Protein AF-A6K2E4-F1 (afdb_monomer)

Mean predicted aligned error: 7.59 Å

Structure (mmCIF, N/CA/C/O backbone):
data_AF-A6K2E4-F1
#
_entry.id   AF-A6K2E4-F1
#
loop_
_atom_site.group_PDB
_atom_site.id
_atom_site.type_symbol
_atom_site.label_atom_id
_atom_site.label_alt_id
_atom_site.label_comp_id
_atom_site.label_asym_id
_atom_site.label_entity_id
_atom_site.label_seq_id
_atom_site.pdbx_PDB_ins_code
_atom_site.Cartn_x
_atom_site.Cartn_y
_atom_site.Cartn_z
_atom_site.occupancy
_atom_site.B_iso_or_equiv
_atom_site.auth_seq_id
_atom_site.auth_comp_id
_atom_site.auth_asym_id
_atom_site.auth_atom_id
_atom_site.pdbx_PDB_model_num
ATOM 1 N N . MET A 1 1 ? 5.056 -20.281 -21.965 1.00 47.81 1 MET A N 1
ATOM 2 C CA . MET A 1 1 ? 4.719 -20.541 -20.550 1.00 47.81 1 MET A CA 1
ATOM 3 C C . MET A 1 1 ? 4.894 -19.220 -19.822 1.00 47.81 1 MET A C 1
ATOM 5 O O . MET A 1 1 ? 5.977 -18.945 -19.333 1.00 47.81 1 MET A O 1
ATOM 9 N N . GLY A 1 2 ? 3.907 -18.328 -19.931 1.00 49.38 2 GLY A N 1
ATOM 10 C CA . GLY A 1 2 ? 3.966 -17.017 -19.283 1.00 49.38 2 GLY A CA 1
ATOM 11 C C . GLY A 1 2 ? 3.425 -17.181 -17.876 1.00 49.38 2 GLY A C 1
ATOM 12 O O . GLY A 1 2 ? 2.312 -17.677 -17.732 1.00 49.38 2 GLY A O 1
ATOM 13 N N . TYR A 1 3 ? 4.233 -16.870 -16.870 1.00 52.06 3 TYR A N 1
ATOM 14 C CA . TYR A 1 3 ? 3.810 -16.881 -15.474 1.00 52.06 3 TYR A CA 1
ATOM 15 C C . TYR A 1 3 ? 2.509 -16.080 -15.309 1.00 52.06 3 TYR A C 1
ATOM 17 O O . TYR A 1 3 ? 2.344 -15.037 -15.947 1.00 52.06 3 TYR A O 1
ATOM 25 N N . GLU A 1 4 ? 1.575 -16.577 -14.493 1.00 59.81 4 GLU A N 1
ATOM 26 C CA . GLU A 1 4 ? 0.394 -15.794 -14.124 1.00 59.81 4 GLU A CA 1
ATOM 27 C C . GLU A 1 4 ? 0.877 -14.550 -13.371 1.00 59.81 4 GLU A C 1
ATOM 29 O O . GLU A 1 4 ? 1.574 -14.654 -12.367 1.00 59.81 4 GLU A O 1
ATOM 34 N N . LEU A 1 5 ? 0.573 -13.368 -13.909 1.00 64.69 5 LEU A N 1
ATOM 35 C CA . LEU A 1 5 ? 0.823 -12.103 -13.229 1.00 64.69 5 LEU A CA 1
ATOM 36 C C . LEU A 1 5 ? -0.256 -11.909 -12.151 1.00 64.69 5 LEU A C 1
ATOM 38 O O . LEU A 1 5 ? -1.434 -12.135 -12.447 1.00 64.69 5 LEU A O 1
ATOM 42 N N . PRO A 1 6 ? 0.085 -11.429 -10.946 1.00 73.00 6 PRO A N 1
ATOM 43 C CA . PRO A 1 6 ? 1.418 -11.051 -10.460 1.00 73.00 6 PRO A CA 1
ATOM 44 C C . PRO A 1 6 ? 2.314 -12.264 -10.168 1.00 73.00 6 PRO A C 1
ATOM 46 O O . PRO A 1 6 ? 1.841 -13.280 -9.667 1.00 73.00 6 PRO A O 1
ATOM 49 N N . PHE A 1 7 ? 3.618 -12.137 -10.442 1.00 77.88 7 PHE A N 1
ATOM 50 C CA . PHE A 1 7 ? 4.566 -13.245 -10.247 1.00 77.88 7 PHE A CA 1
ATOM 51 C C . PHE A 1 7 ? 4.822 -13.545 -8.764 1.00 77.88 7 PHE A C 1
ATOM 53 O O . PHE A 1 7 ? 5.266 -14.639 -8.418 1.00 77.88 7 PHE A O 1
ATOM 60 N N . ASP A 1 8 ? 4.554 -12.566 -7.902 1.00 81.38 8 ASP A N 1
ATOM 61 C CA . ASP A 1 8 ? 4.658 -12.684 -6.460 1.00 81.38 8 ASP A 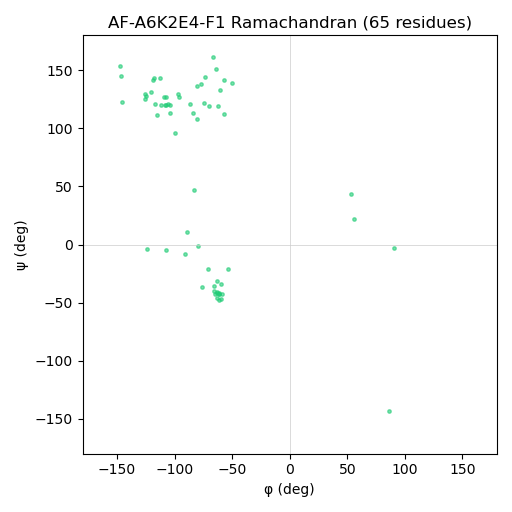CA 1
ATOM 62 C C . ASP A 1 8 ? 3.566 -11.831 -5.805 1.00 81.38 8 ASP A C 1
ATOM 64 O O . ASP A 1 8 ? 3.444 -10.629 -6.066 1.00 81.38 8 ASP A O 1
ATOM 68 N N . ARG A 1 9 ? 2.731 -12.473 -4.987 1.00 86.62 9 ARG A N 1
ATOM 69 C CA . ARG A 1 9 ? 1.616 -11.837 -4.288 1.00 86.62 9 ARG A CA 1
ATOM 70 C C . ARG A 1 9 ? 1.732 -12.097 -2.800 1.00 86.62 9 ARG A C 1
ATOM 72 O O . ARG A 1 9 ? 1.754 -13.241 -2.353 1.00 86.62 9 ARG A O 1
ATOM 79 N N . HIS A 1 10 ? 1.677 -11.013 -2.040 1.00 90.62 10 HIS A N 1
ATOM 80 C CA . HIS A 1 10 ? 1.744 -11.034 -0.591 1.00 90.62 10 HIS A CA 1
ATOM 81 C C . HIS A 1 10 ? 0.488 -10.411 0.026 1.00 90.62 10 HIS A C 1
ATOM 83 O O . HIS A 1 10 ? 0.078 -9.308 -0.332 1.00 90.62 10 HIS A O 1
ATOM 89 N N . ASP A 1 11 ? -0.106 -11.103 0.996 1.00 89.81 11 ASP A N 1
ATOM 90 C CA . ASP A 1 11 ? -1.207 -10.598 1.816 1.00 89.81 11 ASP A CA 1
ATOM 91 C C . ASP A 1 11 ? -0.649 -10.235 3.204 1.00 89.81 11 ASP A C 1
ATOM 93 O O . ASP A 1 11 ? -0.197 -11.103 3.950 1.00 89.81 11 ASP A O 1
ATOM 97 N N . TRP A 1 12 ? -0.638 -8.948 3.552 1.00 91.31 12 TRP A N 1
ATOM 98 C CA . TRP A 1 12 ? -0.114 -8.434 4.825 1.00 91.31 12 TRP A CA 1
ATOM 99 C C . TRP A 1 12 ? -1.244 -7.874 5.683 1.00 91.31 12 TRP A C 1
ATOM 101 O O . TRP A 1 12 ? -2.154 -7.238 5.163 1.00 91.31 12 TRP A O 1
ATOM 111 N N . ILE A 1 13 ? -1.184 -8.047 7.003 1.00 91.00 13 ILE A N 1
ATOM 112 C CA . ILE A 1 13 ? -2.129 -7.417 7.936 1.00 91.00 13 ILE A CA 1
ATOM 113 C C . ILE A 1 13 ? -1.423 -6.245 8.612 1.00 91.00 13 ILE A C 1
ATOM 115 O O . ILE A 1 13 ? -0.407 -6.418 9.280 1.00 91.00 13 ILE A O 1
ATOM 119 N N . ILE A 1 14 ? -1.966 -5.044 8.426 1.00 89.25 14 ILE A N 1
ATOM 120 C CA . ILE A 1 14 ? -1.451 -3.805 9.004 1.00 89.25 14 ILE A CA 1
ATOM 121 C C . ILE A 1 14 ? -2.410 -3.339 10.092 1.00 89.25 14 ILE A C 1
ATOM 123 O O . ILE A 1 14 ? -3.600 -3.145 9.846 1.00 89.25 14 ILE A O 1
ATOM 127 N N . ASN A 1 15 ? -1.883 -3.098 11.291 1.00 91.44 15 ASN A N 1
ATOM 128 C CA . ASN A 1 15 ? -2.645 -2.473 12.362 1.00 91.44 1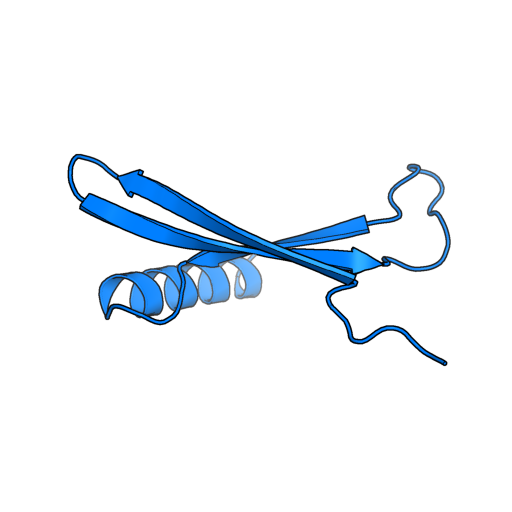5 ASN A CA 1
ATOM 129 C C . ASN A 1 15 ? -2.684 -0.948 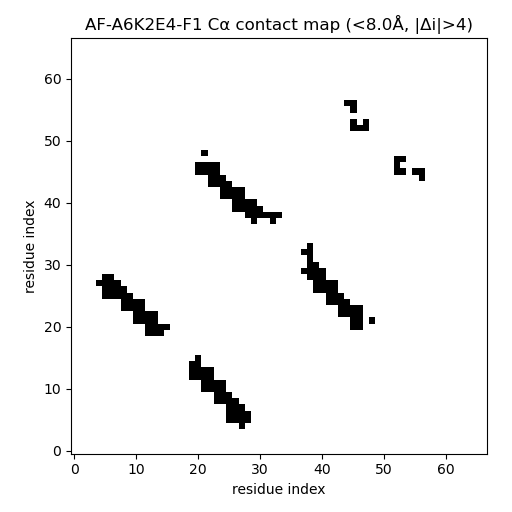12.158 1.00 91.44 15 ASN A C 1
ATOM 131 O O . ASN A 1 15 ? -1.683 -0.252 12.333 1.00 91.44 15 ASN A O 1
ATOM 135 N N . ARG A 1 16 ? -3.853 -0.429 11.775 1.00 87.81 16 ARG A N 1
ATOM 136 C CA . ARG A 1 16 ? -4.148 1.000 11.643 1.00 87.81 16 ARG A CA 1
ATOM 137 C C . ARG A 1 16 ? -4.907 1.469 12.880 1.00 87.81 16 ARG A C 1
ATOM 139 O O . ARG A 1 16 ? -6.124 1.321 12.959 1.00 87.81 16 ARG A O 1
ATOM 146 N N . CYS A 1 17 ? -4.183 2.030 13.849 1.00 88.69 17 CYS A N 1
ATOM 147 C CA . CYS A 1 17 ? -4.757 2.631 15.062 1.00 88.69 17 CYS A CA 1
ATOM 148 C C . CYS A 1 17 ? -5.716 1.695 15.827 1.00 88.69 17 CYS A C 1
ATOM 150 O O . CYS A 1 17 ? -6.794 2.109 16.244 1.00 88.69 17 CYS A O 1
ATOM 152 N N . GLY A 1 18 ? -5.342 0.425 15.987 1.00 89.81 18 GLY A N 1
ATOM 153 C CA . GLY A 1 18 ? -6.157 -0.593 16.654 1.00 89.81 18 GLY A CA 1
ATOM 154 C C . GLY A 1 18 ? -7.094 -1.367 15.724 1.00 89.81 18 GLY A C 1
ATOM 155 O O . GLY A 1 18 ? -7.749 -2.297 16.182 1.00 89.81 18 GLY A O 1
ATOM 156 N N . THR A 1 19 ? -7.147 -1.028 14.432 1.00 86.94 19 THR A N 1
ATOM 157 C CA . THR A 1 19 ? -7.918 -1.770 13.424 1.00 86.94 19 THR A CA 1
ATOM 158 C C . THR A 1 19 ? -6.981 -2.585 12.544 1.00 86.94 19 THR A C 1
ATOM 160 O O . THR A 1 19 ? -6.115 -2.026 11.873 1.00 86.94 19 THR A O 1
ATOM 163 N N . GLU A 1 20 ? -7.158 -3.901 12.504 1.00 91.19 20 GLU A N 1
ATOM 164 C CA . GLU A 1 20 ? -6.436 -4.759 11.565 1.00 91.19 20 GLU A CA 1
A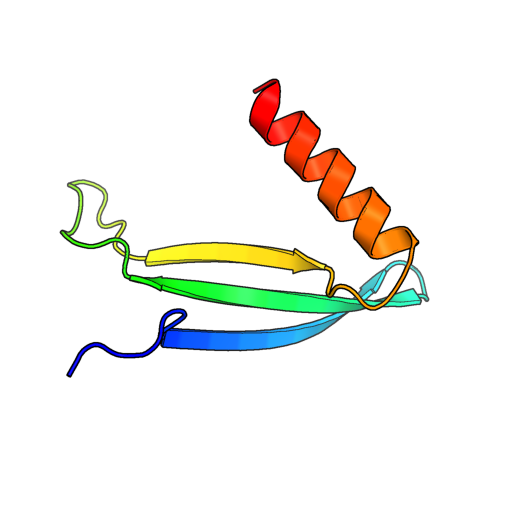TOM 165 C C . GLU A 1 20 ? -7.013 -4.600 10.159 1.00 91.19 20 GLU A C 1
ATOM 167 O O . GLU A 1 20 ? -8.201 -4.811 9.922 1.00 91.19 20 GLU A O 1
ATOM 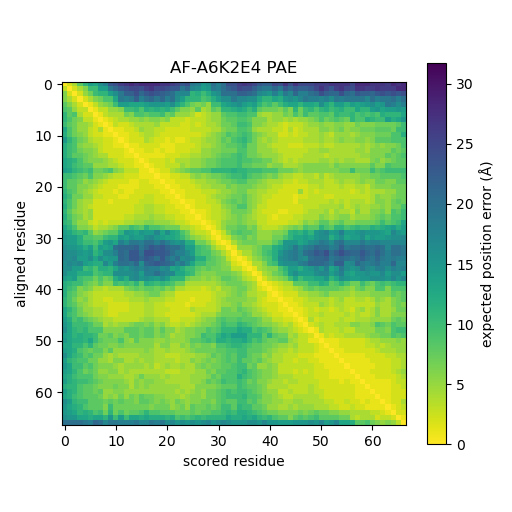172 N N . VAL A 1 21 ? -6.165 -4.200 9.216 1.00 89.56 21 VAL A N 1
ATOM 173 C CA . VAL A 1 21 ? -6.537 -4.034 7.815 1.00 89.56 21 VAL A CA 1
ATOM 174 C C . VAL A 1 21 ? -5.586 -4.844 6.968 1.00 89.56 21 VAL A C 1
ATOM 176 O O . VAL A 1 21 ? -4.371 -4.654 7.016 1.00 89.56 21 VAL A O 1
ATOM 179 N N . ARG A 1 22 ? -6.148 -5.721 6.147 1.00 90.94 22 ARG A N 1
ATOM 180 C CA . ARG A 1 22 ? -5.368 -6.507 5.207 1.00 90.94 22 ARG A CA 1
ATOM 181 C C . ARG A 1 22 ? -5.032 -5.693 3.962 1.00 90.94 22 ARG A C 1
ATOM 183 O O . ARG A 1 22 ? -5.882 -5.006 3.402 1.00 90.94 22 ARG A O 1
ATOM 190 N N . TYR A 1 23 ? -3.791 -5.794 3.520 1.00 89.12 23 TYR A N 1
ATOM 191 C CA . TYR A 1 23 ? -3.251 -5.219 2.301 1.00 89.12 23 TYR A CA 1
ATOM 192 C C . TYR A 1 23 ? -2.772 -6.339 1.388 1.00 89.12 23 TYR A C 1
ATOM 194 O O . TYR A 1 23 ? -2.236 -7.343 1.845 1.00 89.12 23 TYR A O 1
ATOM 202 N N . VAL A 1 24 ? -2.972 -6.140 0.094 1.00 90.31 24 VAL A N 1
ATOM 203 C CA . VAL A 1 24 ? -2.462 -6.990 -0.973 1.00 90.31 24 VAL A CA 1
ATOM 204 C C . VAL A 1 24 ? -1.343 -6.224 -1.663 1.00 90.31 24 VAL A C 1
ATOM 206 O O . VAL A 1 24 ? -1.532 -5.064 -2.047 1.00 90.31 24 VAL A O 1
ATOM 209 N N . ILE A 1 25 ? -0.190 -6.870 -1.775 1.00 89.69 25 ILE A N 1
ATOM 210 C CA . ILE A 1 25 ? 1.000 -6.373 -2.452 1.00 89.69 25 ILE A CA 1
ATOM 211 C C . ILE A 1 25 ? 1.237 -7.292 -3.646 1.00 89.69 25 ILE A C 1
ATOM 213 O O . ILE A 1 25 ? 1.558 -8.467 -3.470 1.00 89.69 25 ILE A O 1
ATOM 217 N N . ASP A 1 26 ? 1.045 -6.747 -4.841 1.00 88.88 26 ASP A N 1
ATOM 218 C CA . ASP A 1 26 ? 1.195 -7.458 -6.105 1.00 88.88 26 ASP A CA 1
ATOM 219 C C . ASP A 1 26 ? 2.472 -6.952 -6.805 1.00 88.88 26 ASP A C 1
ATOM 221 O O . ASP A 1 26 ? 2.597 -5.756 -7.097 1.00 88.88 26 ASP A O 1
ATOM 225 N N . TYR A 1 27 ? 3.422 -7.856 -7.064 1.00 82.75 27 TYR A N 1
ATOM 226 C CA . TYR A 1 27 ? 4.641 -7.567 -7.820 1.00 82.75 27 TYR A CA 1
ATOM 227 C C . TYR A 1 27 ? 4.467 -7.966 -9.290 1.00 82.75 27 TYR A C 1
ATOM 229 O O . TYR A 1 27 ? 4.121 -9.106 -9.617 1.00 82.75 27 TYR A O 1
ATOM 237 N N . TYR A 1 28 ? 4.735 -7.018 -10.185 1.00 82.00 28 TYR A N 1
ATOM 238 C CA . TYR A 1 28 ? 4.669 -7.203 -11.631 1.00 82.00 28 TYR A CA 1
ATOM 239 C C . TYR A 1 28 ? 6.035 -6.966 -12.260 1.00 82.00 28 TYR A C 1
ATOM 241 O O . TYR A 1 28 ? 6.775 -6.066 -11.856 1.00 82.00 28 TYR A O 1
ATOM 249 N N . ASP A 1 29 ? 6.357 -7.779 -13.262 1.00 76.31 29 ASP A N 1
ATOM 250 C CA . ASP A 1 29 ? 7.529 -7.560 -14.099 1.00 76.31 29 ASP A CA 1
ATOM 251 C C . ASP A 1 29 ? 7.265 -6.326 -14.976 1.00 76.31 29 ASP A C 1
ATOM 253 O O . ASP A 1 29 ? 6.275 -6.265 -15.709 1.00 76.31 29 ASP A O 1
ATOM 257 N N . GLY A 1 30 ? 8.106 -5.306 -14.821 1.00 71.06 30 GLY A N 1
ATOM 258 C CA . GLY A 1 30 ? 8.028 -4.033 -15.531 1.00 71.06 30 GLY A CA 1
ATOM 259 C C . GLY A 1 30 ? 8.587 -4.089 -16.953 1.00 71.06 30 GLY A C 1
ATOM 260 O O . GLY A 1 30 ? 8.515 -3.082 -17.656 1.00 71.06 30 GLY A O 1
ATOM 261 N N . GLY A 1 31 ? 9.107 -5.240 -17.396 1.00 74.00 31 GLY A N 1
ATOM 262 C CA . GLY A 1 31 ? 9.650 -5.427 -18.737 1.00 74.00 31 GLY A CA 1
ATOM 263 C C . GLY A 1 31 ? 11.118 -5.008 -18.847 1.00 74.00 31 GLY A C 1
ATOM 264 O O . GLY A 1 31 ? 11.918 -5.255 -17.947 1.00 74.00 31 GLY A O 1
ATOM 265 N N . GLU A 1 32 ? 11.506 -4.417 -19.982 1.00 65.56 32 GLU A N 1
ATO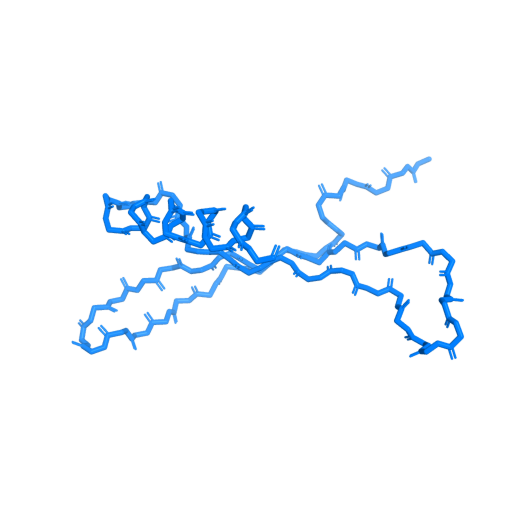M 266 C CA . GLU A 1 32 ? 12.900 -4.020 -20.210 1.00 65.56 32 GLU A CA 1
ATOM 267 C C . GLU A 1 32 ? 13.376 -3.002 -19.167 1.00 65.56 32 GLU A C 1
ATOM 269 O O . GLU A 1 32 ? 12.716 -2.001 -18.888 1.00 65.56 32 GLU A O 1
ATOM 274 N N . VAL A 1 33 ? 14.561 -3.263 -18.611 1.00 65.06 33 VAL A N 1
ATOM 275 C CA . VAL A 1 33 ? 15.205 -2.417 -17.605 1.00 65.06 33 VAL A CA 1
ATOM 276 C C . VAL A 1 33 ? 15.378 -1.008 -18.173 1.00 65.06 33 VAL A C 1
ATOM 278 O O . VAL A 1 33 ? 16.168 -0.788 -19.094 1.00 65.06 33 VAL A O 1
ATOM 281 N N . ASN A 1 34 ? 14.648 -0.036 -17.621 1.00 65.19 34 ASN A N 1
ATOM 282 C CA . ASN A 1 34 ? 14.859 1.367 -17.965 1.00 65.19 34 ASN A CA 1
ATOM 283 C C . ASN A 1 34 ? 16.248 1.817 -17.461 1.00 65.19 34 ASN A C 1
ATOM 285 O O . ASN A 1 34 ? 16.831 1.198 -16.573 1.00 65.19 34 ASN A O 1
ATOM 289 N N . LYS A 1 35 ? 16.786 2.919 -17.993 1.00 63.28 35 LYS A N 1
ATOM 290 C CA . LYS A 1 35 ? 18.092 3.498 -17.620 1.00 63.28 35 LYS A CA 1
ATOM 291 C C . LYS A 1 35 ? 18.248 3.760 -16.115 1.00 63.28 35 LYS A C 1
ATOM 293 O O . LYS A 1 35 ? 19.373 3.815 -15.629 1.00 63.28 35 LYS A O 1
ATOM 298 N N . ASP A 1 36 ? 17.131 3.857 -15.399 1.00 70.12 36 ASP A N 1
ATOM 299 C CA . ASP A 1 36 ? 17.055 4.040 -13.949 1.00 70.12 36 ASP A CA 1
ATOM 300 C C . ASP A 1 36 ? 17.032 2.718 -13.154 1.00 70.12 36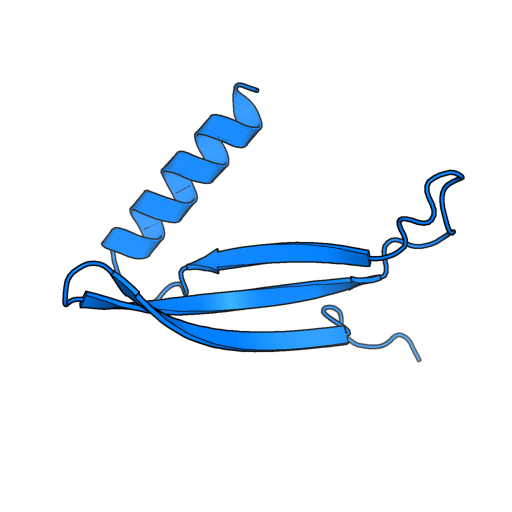 ASP A C 1
ATOM 302 O O . ASP A 1 36 ? 16.746 2.718 -11.959 1.00 70.12 36 ASP A O 1
ATOM 306 N N . TYR A 1 37 ? 17.307 1.578 -13.799 1.00 66.31 37 TYR A N 1
ATOM 307 C CA . TYR A 1 37 ? 17.283 0.234 -13.204 1.00 66.31 37 TYR A CA 1
ATOM 308 C C . TYR A 1 37 ? 15.943 -0.151 -12.547 1.00 66.31 37 TYR A C 1
ATOM 310 O O . TYR A 1 37 ? 15.890 -1.052 -11.711 1.00 66.31 37 TYR A O 1
ATOM 318 N N . GLN A 1 38 ? 14.840 0.500 -12.928 1.00 64.56 38 GLN A N 1
ATOM 319 C CA . GLN A 1 38 ? 13.494 0.094 -12.530 1.00 64.56 38 GLN A CA 1
ATOM 320 C C . GLN A 1 38 ? 12.992 -1.001 -13.468 1.00 64.56 38 GLN A C 1
ATOM 322 O O . GLN A 1 38 ? 12.772 -0.759 -14.652 1.00 64.56 38 GLN A O 1
ATOM 327 N N . PHE A 1 39 ? 12.824 -2.200 -12.917 1.00 68.75 39 PHE A N 1
ATOM 328 C CA . PHE A 1 39 ? 12.336 -3.381 -13.634 1.00 68.75 39 PHE A CA 1
ATOM 329 C C . PHE A 1 39 ? 11.096 -4.004 -12.981 1.00 68.75 39 PHE A C 1
ATOM 331 O O . PHE A 1 39 ? 10.528 -4.936 -13.532 1.00 68.75 39 PHE A O 1
ATOM 338 N N . THR A 1 40 ? 10.646 -3.496 -11.829 1.00 72.62 40 THR A N 1
ATOM 339 C CA . THR A 1 40 ? 9.504 -4.059 -11.093 1.00 72.62 40 THR A CA 1
ATOM 340 C C . THR A 1 40 ? 8.464 -2.986 -10.830 1.00 72.62 40 THR A C 1
ATOM 342 O O . THR A 1 40 ? 8.779 -1.923 -10.292 1.00 72.62 40 THR A O 1
ATOM 345 N N . ILE A 1 41 ? 7.212 -3.284 -11.166 1.00 82.25 41 ILE A N 1
ATOM 346 C CA . ILE A 1 41 ? 6.058 -2.466 -10.797 1.00 82.25 41 ILE A CA 1
ATOM 347 C C . ILE A 1 41 ? 5.440 -3.074 -9.538 1.00 82.25 41 ILE A C 1
ATOM 349 O O . ILE A 1 41 ? 5.175 -4.274 -9.479 1.00 82.25 41 ILE A O 1
ATOM 353 N N . LEU A 1 42 ? 5.207 -2.234 -8.532 1.00 85.81 42 LEU A N 1
ATOM 354 C CA . LEU A 1 42 ? 4.610 -2.623 -7.260 1.00 85.81 42 LEU A CA 1
ATOM 355 C C . LEU A 1 42 ? 3.219 -2.000 -7.130 1.00 85.81 42 LEU A C 1
ATOM 357 O O . LEU A 1 42 ? 3.102 -0.773 -7.111 1.00 85.81 42 LEU A O 1
ATOM 361 N N . ASP A 1 43 ? 2.177 -2.821 -6.990 1.00 86.12 43 ASP A N 1
ATOM 362 C CA . ASP A 1 43 ? 0.843 -2.341 -6.620 1.00 86.12 43 ASP A CA 1
ATOM 363 C C . ASP A 1 43 ? 0.520 -2.737 -5.179 1.00 86.12 43 ASP A C 1
ATOM 365 O O . ASP A 1 43 ? 0.488 -3.914 -4.826 1.00 86.12 43 ASP A O 1
ATOM 369 N N . VAL A 1 44 ? 0.274 -1.734 -4.336 1.00 87.12 44 VAL A N 1
ATOM 370 C CA . VAL A 1 44 ? -0.066 -1.915 -2.921 1.00 87.12 44 VAL A CA 1
ATOM 371 C C . VAL A 1 44 ? -1.461 -1.371 -2.683 1.00 87.12 44 VAL A C 1
ATOM 373 O O . VAL A 1 44 ? -1.723 -0.184 -2.892 1.00 87.12 44 VAL A O 1
ATOM 376 N N . ARG A 1 45 ? -2.369 -2.227 -2.213 1.00 88.94 45 ARG A N 1
ATOM 377 C CA . ARG A 1 45 ? -3.781 -1.863 -2.052 1.00 88.94 45 ARG A CA 1
ATOM 378 C C . ARG A 1 45 ? -4.435 -2.557 -0.859 1.00 88.94 45 ARG A C 1
ATOM 380 O O . ARG A 1 45 ? -4.156 -3.727 -0.619 1.00 88.94 45 ARG A O 1
ATOM 387 N N . PRO A 1 46 ? -5.365 -1.898 -0.142 1.00 88.25 46 PRO A N 1
ATOM 388 C CA . PRO A 1 46 ? -6.191 -2.568 0.860 1.00 88.25 46 PRO A CA 1
ATOM 389 C C . PRO A 1 46 ? -6.968 -3.728 0.229 1.00 88.25 46 PRO A C 1
ATOM 391 O O . PRO A 1 46 ? -7.445 -3.600 -0.903 1.00 88.25 46 PRO A O 1
ATOM 394 N N . ALA A 1 47 ? -7.115 -4.850 0.923 1.00 86.38 47 ALA A N 1
ATOM 395 C CA . ALA A 1 47 ? -7.930 -5.973 0.476 1.00 86.38 47 ALA A CA 1
ATOM 396 C C . ALA A 1 47 ? -9.411 -5.568 0.384 1.00 86.38 47 ALA A C 1
ATOM 398 O O . ALA A 1 47 ? -9.875 -4.677 1.085 1.00 86.38 47 ALA A O 1
ATOM 399 N N . PHE A 1 48 ? -10.169 -6.196 -0.515 1.00 81.69 48 PHE A N 1
ATOM 400 C CA . PHE A 1 48 ? -11.576 -5.848 -0.761 1.00 81.69 48 PHE A CA 1
ATOM 401 C C . PHE A 1 48 ? -12.520 -6.517 0.256 1.00 81.69 48 PHE A C 1
ATOM 403 O O . PHE A 1 48 ? -13.508 -7.140 -0.115 1.00 81.69 48 PHE A O 1
ATOM 410 N N . ASP A 1 49 ? -12.177 -6.450 1.541 1.00 83.44 49 ASP A N 1
ATOM 411 C CA . ASP A 1 49 ? -12.875 -7.147 2.629 1.00 83.44 49 ASP A CA 1
ATOM 412 C C . ASP A 1 49 ? -13.701 -6.221 3.535 1.00 83.44 49 ASP A C 1
ATOM 414 O O . ASP A 1 49 ? -14.444 -6.700 4.389 1.00 83.44 49 ASP A O 1
ATOM 418 N N . SER A 1 50 ? -13.640 -4.901 3.333 1.00 83.38 50 SER A N 1
ATOM 419 C CA . SER A 1 50 ? -14.406 -3.933 4.123 1.00 83.38 50 SER A CA 1
ATOM 420 C C . SER A 1 50 ? -14.821 -2.697 3.321 1.00 83.38 50 SER A C 1
ATOM 422 O O . SER A 1 50 ? -14.135 -2.272 2.392 1.00 83.38 50 SER A O 1
ATOM 424 N N . PHE A 1 51 ? -15.924 -2.050 3.718 1.00 83.25 51 PHE A N 1
ATOM 425 C CA . PHE A 1 51 ? -16.369 -0.781 3.116 1.00 83.25 51 PHE A CA 1
ATOM 426 C C . PHE A 1 51 ? -15.325 0.338 3.249 1.00 83.25 51 PHE A C 1
ATOM 428 O O . PHE A 1 51 ? -15.170 1.155 2.341 1.00 83.25 51 PHE A O 1
ATOM 435 N N . SER A 1 52 ? -14.566 0.350 4.351 1.00 82.88 52 SER A N 1
ATOM 436 C CA . SER A 1 52 ? -13.453 1.286 4.539 1.00 82.88 52 SER A CA 1
ATOM 437 C C . SER A 1 52 ? -12.352 1.068 3.496 1.00 82.88 52 SER A C 1
ATOM 439 O O . SER A 1 52 ? -11.859 2.042 2.931 1.00 82.88 52 SER A O 1
ATOM 441 N N . ALA A 1 53 ? -12.026 -0.185 3.166 1.00 83.81 53 ALA A N 1
ATOM 442 C CA . ALA A 1 53 ? -11.057 -0.502 2.121 1.00 83.81 53 ALA A CA 1
ATOM 443 C C . ALA A 1 53 ? -11.533 -0.091 0.717 1.00 83.81 53 ALA A C 1
ATOM 445 O O . ALA A 1 53 ? -10.730 0.380 -0.091 1.00 83.81 53 ALA A O 1
ATOM 446 N N . VAL A 1 54 ? -12.835 -0.202 0.430 1.00 86.00 54 VAL A N 1
ATOM 447 C CA . VAL A 1 54 ? -13.418 0.307 -0.826 1.00 86.00 54 VAL A CA 1
ATOM 448 C C . VAL A 1 54 ? -13.268 1.825 -0.916 1.00 86.00 54 VAL A C 1
ATOM 450 O O . VAL A 1 54 ? -12.815 2.340 -1.938 1.00 86.00 54 VAL A O 1
ATOM 453 N N . TRP A 1 55 ? -13.585 2.544 0.164 1.00 88.56 55 TRP A N 1
ATOM 454 C CA . TRP A 1 55 ? -13.410 3.996 0.227 1.00 88.56 55 TRP A CA 1
ATOM 455 C C . TRP A 1 55 ? -11.942 4.411 0.062 1.00 88.56 55 TRP A C 1
ATOM 457 O O . TRP A 1 55 ? -11.637 5.355 -0.669 1.00 88.56 55 TRP A O 1
ATOM 467 N N . ASP A 1 56 ? -11.019 3.681 0.689 1.00 85.44 56 ASP A N 1
ATOM 468 C CA . ASP A 1 56 ? -9.582 3.912 0.543 1.00 85.44 56 ASP A CA 1
ATOM 469 C C . ASP A 1 56 ? -9.119 3.717 -0.907 1.00 85.44 56 ASP A C 1
ATOM 471 O O . ASP A 1 56 ? -8.393 4.561 -1.434 1.00 85.44 56 ASP A O 1
ATOM 475 N N . ARG A 1 57 ? -9.606 2.676 -1.596 1.00 85.88 57 ARG A N 1
ATOM 476 C CA . ARG A 1 57 ? -9.329 2.467 -3.025 1.00 85.88 57 ARG A CA 1
ATOM 477 C C . ARG A 1 57 ? -9.881 3.594 -3.898 1.00 85.88 57 ARG A C 1
ATOM 479 O O . ARG A 1 57 ? -9.178 4.042 -4.800 1.00 85.88 57 ARG A O 1
ATOM 486 N N . MET A 1 58 ? -11.092 4.084 -3.627 1.00 88.44 58 MET A N 1
ATOM 487 C CA . MET A 1 58 ? -11.682 5.195 -4.388 1.00 88.44 58 MET A CA 1
ATOM 488 C C . MET A 1 58 ? -10.903 6.502 -4.211 1.00 88.44 58 MET A C 1
ATOM 490 O O . MET A 1 58 ? -10.640 7.181 -5.201 1.00 88.44 58 MET A O 1
ATOM 494 N N . LYS A 1 59 ? -10.475 6.836 -2.985 1.00 88.44 59 LYS A N 1
ATOM 495 C CA . LYS A 1 59 ? -9.636 8.023 -2.731 1.00 88.44 59 LYS A CA 1
ATOM 496 C C . LYS A 1 59 ? -8.319 7.963 -3.502 1.00 88.44 59 LYS A C 1
ATOM 498 O O . LYS A 1 59 ? -7.956 8.935 -4.155 1.00 88.44 59 LYS A O 1
ATOM 503 N N . VAL A 1 60 ? -7.625 6.823 -3.461 1.00 85.81 60 VAL A N 1
ATOM 504 C CA . VAL A 1 60 ? -6.353 6.647 -4.182 1.00 85.81 60 VAL A CA 1
ATOM 505 C C . VAL A 1 60 ? -6.566 6.688 -5.696 1.00 85.81 60 VAL A C 1
ATOM 507 O O . VAL A 1 60 ? -5.771 7.305 -6.400 1.00 85.81 60 VAL A O 1
ATOM 510 N N . ALA A 1 61 ? -7.644 6.084 -6.205 1.00 87.31 61 ALA A N 1
ATOM 511 C CA . ALA A 1 61 ? -7.992 6.158 -7.622 1.00 87.31 61 ALA A CA 1
ATOM 512 C C . ALA A 1 61 ? -8.264 7.602 -8.069 1.00 87.31 61 ALA A C 1
ATOM 514 O O . ALA A 1 61 ? -7.763 8.022 -9.108 1.00 87.31 61 ALA A O 1
ATOM 515 N N . TRP A 1 62 ? -8.991 8.376 -7.258 1.00 88.75 62 TRP A N 1
ATOM 516 C CA . TRP A 1 62 ? -9.223 9.795 -7.513 1.00 88.75 62 TRP A CA 1
ATOM 517 C C . TRP A 1 62 ? -7.916 10.591 -7.531 1.00 88.75 62 TRP A C 1
ATOM 519 O O . TRP A 1 62 ? -7.667 11.313 -8.489 1.00 88.75 62 TRP A O 1
ATOM 529 N N . TRP A 1 63 ? -7.041 10.406 -6.536 1.00 88.69 63 TRP A N 1
ATOM 530 C CA . TRP A 1 63 ? -5.736 11.075 -6.510 1.00 88.69 63 TRP A CA 1
ATOM 531 C C . TRP A 1 63 ? -4.884 10.749 -7.732 1.00 88.69 63 TRP A C 1
ATOM 533 O O . TRP A 1 63 ? -4.296 11.661 -8.302 1.00 88.69 63 TRP A O 1
ATOM 543 N N . ARG A 1 64 ? -4.853 9.483 -8.168 1.00 84.12 64 ARG A N 1
ATOM 544 C CA . ARG A 1 64 ? -4.150 9.069 -9.394 1.00 84.12 64 ARG A CA 1
ATOM 545 C C . ARG A 1 64 ? -4.735 9.709 -10.656 1.00 84.12 64 ARG A C 1
ATOM 547 O O . ARG A 1 64 ? -3.992 9.930 -11.597 1.00 84.12 64 ARG A O 1
ATOM 554 N N . TRP A 1 65 ? -6.040 9.979 -10.686 1.00 83.50 65 TRP A N 1
ATOM 555 C CA . TRP A 1 65 ? -6.701 10.632 -11.821 1.00 83.50 65 TRP A CA 1
ATOM 556 C C . TRP A 1 65 ? -6.429 12.139 -11.870 1.00 83.50 65 TRP A C 1
ATOM 558 O O . TRP A 1 65 ? -6.339 12.720 -12.946 1.00 83.50 65 TRP A O 1
ATOM 568 N N . THR A 1 66 ? -6.357 12.789 -10.708 1.00 83.06 66 THR A N 1
ATOM 569 C CA . THR A 1 66 ? -6.176 14.245 -10.607 1.00 83.06 66 THR A CA 1
ATOM 570 C C . THR A 1 66 ? -4.720 14.704 -10.518 1.00 83.06 66 THR A C 1
ATOM 572 O O . THR A 1 66 ? -4.500 15.914 -10.509 1.00 83.06 66 THR A O 1
ATOM 575 N N . SER A 1 67 ? -3.759 13.783 -10.380 1.00 60.03 67 SER A N 1
ATOM 576 C CA . SER A 1 67 ? -2.318 14.095 -10.300 1.00 60.03 67 SER A CA 1
ATOM 577 C C . SER A 1 67 ? -1.632 14.033 -11.657 1.00 60.03 67 SER A C 1
ATOM 579 O O . SER A 1 67 ? -2.131 13.299 -12.536 1.00 60.03 67 SER A O 1
#

Nearest PDB structures (foldseek):
  8u2w-assembly1_B  TM=3.989E-01  e=4.213E+00  Crithidia fasciculata

Organism: Rattus norvegicus (NCBI:txid10116)

Sequence (67 aa):
MGYELPFDRHDWIINRCGTEVRYVIDYYDGGEVNKDYQFTILDVRPAFDSFSAVWDRMKVAWWRWTS

InterPro domains:
  IPR000511 Holocytochrome c/c1 synthase [PF01265] (3-59)
  IPR000511 Holocytochrome c/c1 synthase [PS00822] (6-12)
  IPR000511 Holocytochrome c/c1 synthase [PTHR12743] (1-66)

Secondary structure (DSSP, 8-state):
-PPPSSSEEEEEEEEETTEEEEEEEEEEE--S--TT---EEEEEEE-TTSHHHHHHHHHHHHHHHH-

Radius of gyration: 14.66 Å; Cα contacts (8 Å, |Δi|>4): 87; chains: 1; bounding box: 34×35×37 Å

Solvent-accessible surface area (backbone atoms only — not comparable to full-atom values): 4124 Å² total; per-residue (Å²): 139,79,77,67,81,50,79,45,76,46,81,45,78,43,74,58,92,88,40,80,42,50,30,38,39,38,37,34,84,54,62,76,68,41,99,81,71,56,37,68,42,78,48,77,42,61,37,92,83,45,74,67,31,51,51,52,51,50,53,53,53,48,50,64,70,77,100

pLDDT: mean 80.51, std 11.11, range [47.81, 91.44]

Foldseek 3Di:
DDQPFPNDKDWDWDQDPNDTWIKIKGKHQQPDQDPVRDGIDIDIATDPPDPVSVVVVVVVVVVVVVD

=== Feature glossary ===
A reading guide for the features in this record.

Start from the sequence.

  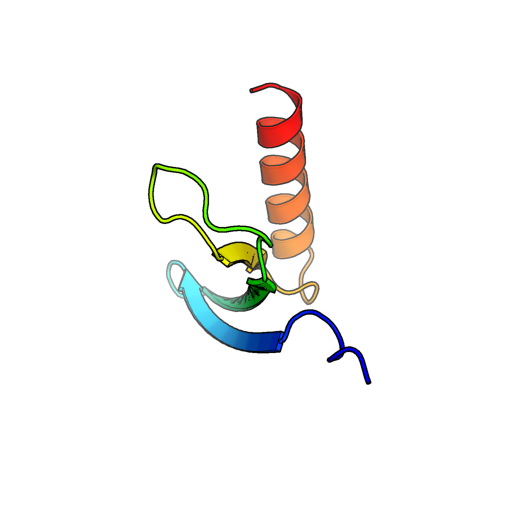· Sequence gives the chain of amino acids in standard one-letter code (A=alanine, C=cysteine, …, Y=tyrosine), read N→C. It is the only feature that is directly encoded by the gene; all structural features are derived from the folded form of this sequence.

Fold it, and you get atomic coordinates and the backbone conformation that goes with them.

  · Structure coordinates are given as an mmCIF _atom_site loop: one row per atom with element, residue name, chain id, sequence number, and x/y/z position in Å. Only the four main-chain atoms per residue are included here; side chains are omitted to keep the record compact.

  · Backbone dihedral angles. Every residue except chain termini has a φ (preceding-C → N → Cα → C) and a ψ (N → Cα → C → next-N). They are reported in degrees following the IUPAC sign convention. Secondary structure is essentially a statement about which (φ, ψ) basin each residue occupies.

  · Eight-state secondary structure (DSSP): H is the canonical α-helix, G the tighter 3₁₀-helix, I the wider π-helix; E/B are β-structure, T and S are turns and bends, and '-' is everything else. DSSP derives these from the pattern of main-chain N–H···O=C hydrogen bonds, not from the sequence.

  · SS3 is a coarse helix/strand/coil call (letters a/b/c) made by the P-SEA algorithm from inter-Cα distances and dihedrals. It is less detailed than DSSP but needs only Cα positions.

Summarize the fold with a handful of shape descriptors and a per-residue structural alphabet.

  · Radius of gyration (Rg) is the root-mean-square distance of Cα atoms from their centroid — a single number for overall size and compactness. A globular domain of N residues has Rg ≈ 2.2·N^0.38 Å; an extended or disordered chain has a much larger Rg. The Cα contact count is the number of residue pairs whose Cα atoms are within 8 Å and are more than four positions apart in sequence — a standard proxy for tertiary packing density. The bounding box is the smallest axis-aligned box enclosing all Cα atoms.

  · 3Di is Foldseek's structural alphabet. Each residue is assigned one of twenty discrete states based on how its Cα sits relative to its spatial (not sequential) neighbors. Aligning 3Di strings finds structural homologs roughly as well as full 3D superposition, but orders of magnitude faster.

  · Solvent-accessible surface area (SASA) is the area in Å² traced out by the centre of a 1.4 Å probe sphere (a water molecule) rolled over the protein's van der Waals surface (Shrake–Rupley / Lee–Richards construction). Buried residues have near-zero SASA; fully exposed residues can exceed 200 Å². The total SASA scales roughly with the number of surface residues.

Ask how reliable the model is.

  · For AlphaFold models, the B-factor field carries pLDDT — the model's own estimate of local accuracy on a 0–100 scale. Regions with pLDDT<50 should be treated as essentially unmodeled; they often correspond to intrinsically disordered segments.

  · For experimental (PDB) structures, the B-factor (temperature factor) quantifies the positional spread of each atom in the crystal — a combination of thermal vibration and static disorder — in units of Å². High B-factors mark flexible loops or poorly resolved regions; low B-factors mark the rigid, well-ordered core.

  · Predicted Aligned Error (PAE) is an AlphaFold confidence matrix: entry (i, j) is the expected error in the position of residue j, in ångströms, when the prediction is superimposed on the true structure at residue i. Low PAE within a block of residues means that block is internally rigid and well-predicted; high PAE between two blocks means their relative placement is uncertain even if each block individually is confident.

Place it in context: what it resembles, what it is annotated as, and how it looks.

  · Structural nearest neighbors (via Foldseek easy-search vs the PDB). Reported per hit: target PDB id, E-value, and alignment TM-score. A TM-score above ~0.5 is the conventional threshold for 'same fold'.

  · Functional annotations link the protein to curated databases. InterPro entries identify conserved domains and families by matching the sequence against member-database signatures (Pfam, PROSITE, CDD, …). Gene Ontology (GO) terms describe molecular function, biological process, and cellular component in a controlled vocabulary. CATH places the structure in a hierarchical fold classification (Class/Architecture/Topology/Homologous-superfamily). The organism is the source species.

  · The contact map is a binary N×N matrix image: pixel (i, j) is dark where Cα_i and Cα_j are within 8 Å and |i−j|>4. Because the |i−j|>4 filter removes local helical contacts, off-diagonal stripes parallel to the main diagonal indicate parallel β-sheets; stripes p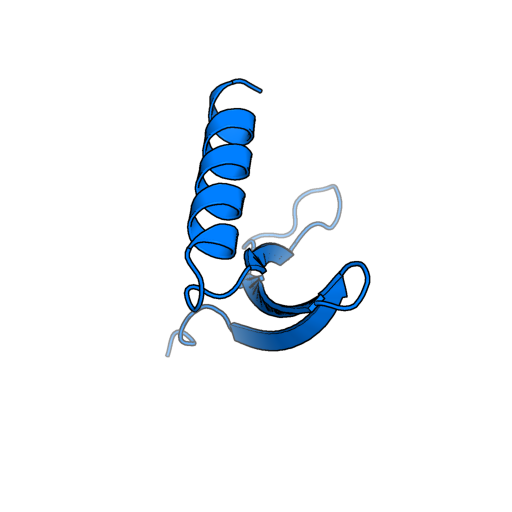erpendicular to it indicate antiparallel β-sheets. The Ramachandran plot scatters every residue's (φ, ψ) pair against the sterically allowed regions. The PAE heatmap renders the predicted-aligned-error matrix.

  · Six rendered views show the 3D structure from the faces of a cube — i.e. along ±x, ±y, ±z. Rendering representation is drawn randomly per protein from cartoon (secondary-structure ribbons), sticks (backbone bonds), or molecular surface; coloring is either N→C rainbow (blue at the N-terminus through red at the C-terminus) or one color per chain.